Protein AF-A0A1N6TGS0-F1 (afdb_monomer)

Sequence (106 aa):
MKKFILSASLLIGTFCFSQSVTKKYNSFYDRYEYFDPNGNMISYEKYNSLAKQWEMYNVDGSNVSSNTRQPTKYRDPQQLSISNLGNAMTTKQNRYDIGYICQFSY

Mean predicted aligned error: 15.69 Å

Secondary structure (DSSP, 8-state):
-HHHHHHHHHHHTT-------EEEEETTTTEEEEE-TTS-EEEEEEEETTTTEEEEEETTS-B--TTS------PPPP---HHHHHHHHHHHHHHHHHHHHTTS--

Structure (mmCIF, N/CA/C/O backbone):
data_AF-A0A1N6TGS0-F1
#
_entry.id   AF-A0A1N6TGS0-F1
#
loop_
_atom_site.group_PDB
_atom_site.id
_atom_site.type_symbol
_atom_site.label_atom_id
_atom_site.label_alt_id
_atom_site.label_comp_id
_atom_site.label_asym_id
_atom_site.label_entity_id
_atom_site.label_seq_id
_atom_site.pdbx_PDB_ins_code
_atom_site.Cartn_x
_atom_site.Cartn_y
_atom_site.Cartn_z
_atom_site.occupancy
_atom_site.B_iso_or_equiv
_atom_site.auth_seq_id
_atom_site.auth_comp_id
_atom_site.auth_asym_id
_atom_site.auth_atom_id
_atom_site.pdbx_PDB_model_num
ATOM 1 N N . MET A 1 1 ? 25.276 39.533 12.227 1.00 56.00 1 MET A N 1
ATOM 2 C CA . MET A 1 1 ? 25.386 38.063 12.067 1.00 56.00 1 MET A CA 1
ATOM 3 C C . MET A 1 1 ? 24.209 37.301 12.689 1.00 56.00 1 MET A C 1
ATOM 5 O O . MET A 1 1 ? 23.536 36.600 11.953 1.00 56.00 1 MET A O 1
ATOM 9 N N . LYS A 1 2 ? 23.854 37.496 13.972 1.00 58.22 2 LYS A N 1
ATOM 10 C CA . LYS A 1 2 ? 22.737 36.765 14.628 1.00 58.22 2 LYS A CA 1
ATOM 11 C C . LYS A 1 2 ? 21.349 36.908 13.963 1.00 58.22 2 LYS A C 1
ATOM 13 O O . LYS A 1 2 ? 20.584 35.954 13.958 1.00 58.22 2 LYS A O 1
ATOM 18 N N . LYS A 1 3 ? 21.037 38.062 13.357 1.00 63.56 3 LYS A N 1
ATOM 19 C CA . LYS A 1 3 ? 19.742 38.317 12.686 1.00 63.56 3 LYS A CA 1
ATOM 20 C C . LYS A 1 3 ? 19.549 37.513 11.387 1.00 63.56 3 LYS A C 1
ATOM 22 O O . LYS A 1 3 ? 18.422 37.184 11.041 1.00 63.56 3 LYS A O 1
ATOM 27 N N . PHE A 1 4 ? 20.642 37.161 10.704 1.00 68.81 4 PHE A N 1
ATOM 28 C CA . PHE A 1 4 ? 20.595 36.344 9.485 1.00 68.81 4 PHE A CA 1
ATOM 29 C C . PHE A 1 4 ? 20.361 34.865 9.793 1.00 68.81 4 PHE A C 1
ATOM 31 O O . PHE A 1 4 ? 19.699 34.185 9.021 1.00 68.81 4 PHE A O 1
ATOM 38 N N . ILE A 1 5 ? 20.835 34.398 10.952 1.00 75.31 5 ILE A N 1
ATOM 39 C CA . ILE A 1 5 ? 20.639 33.016 11.403 1.00 75.31 5 ILE A CA 1
ATOM 40 C C . ILE A 1 5 ? 19.146 32.741 11.616 1.00 75.31 5 ILE A C 1
ATOM 42 O O . ILE A 1 5 ? 18.640 31.747 11.116 1.00 75.31 5 ILE A O 1
ATOM 46 N N . LEU A 1 6 ? 18.421 33.655 12.272 1.00 72.12 6 LEU A N 1
ATOM 47 C CA . LEU A 1 6 ? 16.982 33.490 12.513 1.00 72.12 6 LEU A CA 1
ATOM 48 C C . LEU A 1 6 ? 16.168 33.439 11.204 1.00 72.12 6 LEU A C 1
ATOM 50 O O . LEU A 1 6 ? 15.240 32.646 11.083 1.00 72.12 6 LEU A O 1
ATOM 54 N N . SER A 1 7 ? 16.543 34.265 10.220 1.00 75.25 7 SER A N 1
ATOM 55 C CA . SER A 1 7 ? 15.896 34.313 8.901 1.00 75.25 7 SER A CA 1
ATOM 56 C C . SER A 1 7 ? 16.168 33.049 8.075 1.00 75.25 7 SER A C 1
ATOM 58 O O . SER A 1 7 ? 15.248 32.474 7.495 1.00 75.25 7 SER A O 1
ATOM 60 N N . ALA A 1 8 ? 17.410 32.553 8.087 1.00 77.25 8 ALA A N 1
ATOM 61 C CA . ALA A 1 8 ? 17.781 31.316 7.402 1.00 77.25 8 ALA A CA 1
ATOM 62 C C . ALA A 1 8 ? 17.028 30.096 7.963 1.00 77.25 8 ALA A C 1
ATOM 64 O O . ALA A 1 8 ? 16.532 29.277 7.194 1.00 77.25 8 ALA A O 1
ATOM 65 N N . SER A 1 9 ? 16.864 30.009 9.288 1.00 72.62 9 SER A N 1
ATOM 66 C CA . SER A 1 9 ? 16.101 28.931 9.931 1.00 72.62 9 SER A CA 1
ATOM 67 C C . SER A 1 9 ? 14.621 28.923 9.535 1.00 72.62 9 SER A C 1
ATOM 69 O O . SER A 1 9 ? 14.031 27.854 9.396 1.00 72.62 9 SER A O 1
ATOM 71 N N . LEU A 1 10 ? 14.018 30.100 9.329 1.00 74.81 10 LEU A N 1
ATOM 72 C CA . LEU A 1 10 ? 12.609 30.225 8.948 1.00 74.81 10 LEU A CA 1
ATOM 73 C C . LEU A 1 10 ? 12.355 29.758 7.503 1.00 74.81 10 LEU A C 1
ATOM 75 O O . LEU A 1 10 ? 11.316 29.169 7.219 1.00 74.81 10 LEU A O 1
ATOM 79 N N . LEU A 1 11 ? 13.318 29.980 6.601 1.00 71.69 11 LEU A N 1
ATOM 80 C CA . LEU A 1 11 ? 13.221 29.591 5.188 1.00 71.69 11 LEU A CA 1
ATOM 81 C C . LEU A 1 11 ? 13.471 28.095 4.947 1.00 71.69 11 LEU A C 1
ATO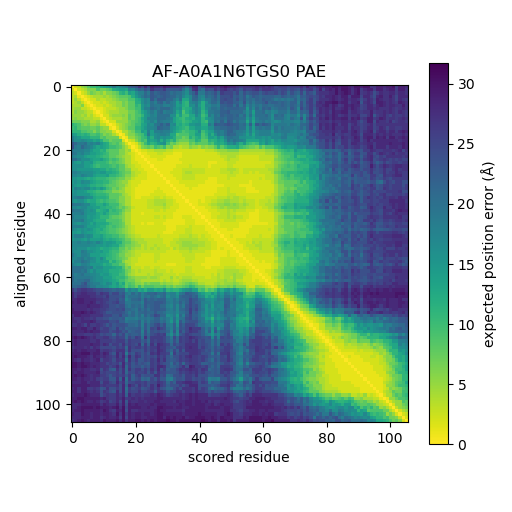M 83 O O . LEU A 1 11 ? 12.971 27.547 3.973 1.00 71.69 11 LEU A O 1
ATOM 87 N N . ILE A 1 12 ? 14.203 27.415 5.832 1.00 70.50 12 ILE A N 1
ATOM 88 C CA . ILE A 1 12 ? 14.437 25.963 5.728 1.00 70.50 12 ILE A CA 1
ATOM 89 C C . ILE A 1 12 ? 13.181 25.163 6.128 1.00 70.50 12 ILE A C 1
ATOM 91 O O . ILE A 1 12 ? 12.978 24.047 5.654 1.00 70.50 12 ILE A O 1
ATOM 95 N N . GLY A 1 13 ? 12.295 25.743 6.946 1.00 67.94 13 GLY A N 1
ATOM 96 C CA . GLY A 1 13 ? 11.071 25.091 7.422 1.00 67.94 13 GLY A CA 1
ATOM 97 C C . GLY A 1 13 ? 9.960 24.913 6.378 1.00 67.94 13 GLY A C 1
ATOM 98 O O . GLY A 1 13 ? 8.986 24.224 6.663 1.00 67.94 13 GLY A O 1
ATOM 99 N N . THR A 1 14 ? 10.073 25.506 5.184 1.00 67.88 14 THR A N 1
ATOM 100 C CA . THR A 1 14 ? 9.043 25.399 4.130 1.00 67.88 14 THR A CA 1
ATOM 101 C C . THR A 1 14 ? 9.247 24.212 3.186 1.00 67.88 14 THR A C 1
ATOM 103 O O . THR A 1 14 ? 8.354 23.907 2.395 1.00 67.88 14 THR A O 1
ATOM 106 N N . PHE A 1 15 ? 10.367 23.487 3.287 1.00 63.44 15 PHE A N 1
ATOM 107 C CA . PHE A 1 15 ? 10.605 22.254 2.529 1.00 63.44 15 PHE A CA 1
ATOM 108 C C . PHE A 1 15 ? 9.885 21.057 3.167 1.00 63.44 15 PHE A C 1
ATOM 110 O O . PHE A 1 15 ? 10.496 20.101 3.642 1.00 63.44 15 PHE A O 1
ATOM 117 N N . CYS A 1 16 ? 8.554 21.095 3.177 1.00 63.91 16 CYS A N 1
ATOM 118 C CA . CYS A 1 16 ? 7.742 19.925 3.491 1.00 63.91 16 CYS A CA 1
ATOM 119 C C . CYS A 1 16 ? 7.750 18.973 2.287 1.00 63.91 16 CYS A C 1
ATOM 121 O O . CYS A 1 16 ? 6.907 19.069 1.396 1.00 63.91 16 CYS A O 1
ATOM 123 N N . PHE A 1 17 ? 8.705 18.042 2.248 1.00 63.84 17 PHE A N 1
ATOM 124 C CA . PHE A 1 17 ? 8.673 16.927 1.302 1.00 63.84 17 PHE A CA 1
ATOM 125 C C . PHE A 1 17 ? 7.527 15.979 1.679 1.00 63.84 17 PHE A C 1
ATOM 127 O O . PHE A 1 17 ? 7.659 15.154 2.582 1.00 63.84 17 PHE A O 1
ATOM 134 N N . SER A 1 18 ? 6.387 16.089 0.996 1.00 65.12 18 SER A N 1
ATOM 135 C CA . SER A 1 18 ? 5.367 15.041 1.045 1.00 65.12 18 SER A CA 1
ATOM 136 C C . SER A 1 18 ? 5.811 13.896 0.137 1.00 65.12 18 SER A C 1
ATOM 138 O O . SER A 1 18 ? 5.936 14.076 -1.074 1.00 65.12 18 SER A O 1
ATOM 140 N N . GLN A 1 19 ? 6.083 12.720 0.706 1.00 69.25 19 GLN A N 1
ATOM 141 C CA . GLN A 1 19 ? 6.285 11.515 -0.097 1.00 69.25 19 GLN A CA 1
ATOM 142 C C . GLN A 1 19 ? 4.937 11.113 -0.703 1.00 69.25 19 GLN A C 1
ATOM 144 O O . GLN A 1 19 ? 4.042 10.658 0.009 1.00 69.25 19 GLN A O 1
ATOM 149 N N . SER A 1 20 ? 4.785 11.313 -2.014 1.00 79.31 20 SER A N 1
ATOM 150 C CA . SER A 1 20 ? 3.602 10.870 -2.752 1.00 79.31 20 SER A CA 1
ATOM 151 C C . SER A 1 20 ? 3.708 9.375 -3.044 1.00 79.31 20 SER A C 1
ATOM 153 O O . SER A 1 20 ? 4.719 8.917 -3.570 1.00 79.31 20 SER A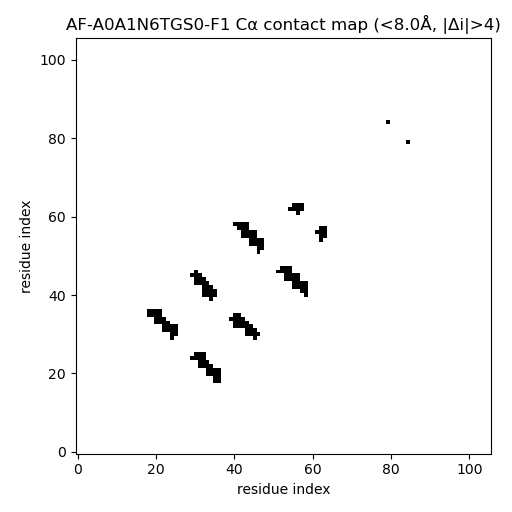 O 1
ATOM 155 N N . VAL A 1 21 ? 2.668 8.616 -2.708 1.00 88.31 21 VAL A N 1
ATOM 156 C CA . VAL A 1 21 ? 2.536 7.206 -3.089 1.00 88.31 21 VAL A CA 1
ATOM 157 C C . VAL A 1 21 ? 1.299 7.078 -3.961 1.00 88.31 21 VAL A C 1
ATOM 159 O O . VAL A 1 21 ? 0.209 7.487 -3.557 1.00 88.31 21 VAL A O 1
ATOM 162 N N . THR A 1 22 ? 1.457 6.491 -5.145 1.00 90.25 22 THR A N 1
ATOM 163 C CA . THR A 1 22 ? 0.339 6.270 -6.070 1.00 90.25 22 THR A CA 1
ATOM 164 C C . THR A 1 22 ? -0.215 4.865 -5.889 1.00 90.25 22 THR A C 1
ATOM 166 O O . THR A 1 22 ? 0.543 3.901 -5.931 1.00 90.25 22 THR A O 1
ATOM 169 N N . LYS A 1 23 ? -1.537 4.739 -5.722 1.00 92.50 23 LYS A N 1
ATOM 170 C CA . LYS A 1 23 ? -2.249 3.454 -5.668 1.00 92.50 23 LYS A CA 1
ATOM 171 C C . LYS A 1 23 ? -2.938 3.189 -7.005 1.00 92.50 23 LYS A C 1
ATOM 173 O O . LYS A 1 23 ? -3.728 4.015 -7.457 1.00 92.50 23 LYS A O 1
ATOM 178 N N . LYS A 1 24 ? -2.687 2.030 -7.614 1.00 94.44 24 LYS A N 1
ATOM 179 C CA . LYS A 1 24 ? -3.309 1.604 -8.876 1.00 94.44 24 LYS A CA 1
ATOM 180 C C . LYS A 1 24 ? -3.856 0.188 -8.746 1.00 94.44 24 LYS A C 1
ATOM 182 O O . LYS A 1 24 ? -3.211 -0.670 -8.161 1.00 94.44 24 LYS A O 1
ATOM 187 N N . TYR A 1 25 ? -5.041 -0.063 -9.293 1.00 95.69 25 TYR A N 1
ATOM 188 C CA . TYR A 1 25 ? -5.574 -1.421 -9.379 1.00 95.69 25 TYR A CA 1
ATOM 189 C C . TYR A 1 25 ? -4.990 -2.152 -10.589 1.00 95.69 25 TYR A C 1
ATOM 191 O O . TYR A 1 25 ? -4.941 -1.596 -11.689 1.00 95.69 25 TYR A O 1
ATOM 199 N N . ASN A 1 26 ? -4.572 -3.396 -10.383 1.00 96.12 26 ASN A N 1
ATOM 200 C CA . ASN A 1 26 ? -4.085 -4.282 -11.424 1.00 96.12 26 ASN A CA 1
ATOM 201 C C . ASN A 1 26 ? -5.076 -5.436 -11.609 1.00 96.12 26 ASN A C 1
ATOM 203 O O . ASN A 1 26 ? -5.138 -6.344 -10.783 1.00 96.12 26 ASN A O 1
ATOM 207 N N . SER A 1 27 ? -5.835 -5.393 -12.706 1.00 96.31 27 SER A N 1
ATOM 208 C CA . SER A 1 27 ? -6.865 -6.384 -13.037 1.00 96.31 27 SER A CA 1
ATOM 209 C C . SER A 1 27 ? -6.309 -7.727 -13.506 1.00 96.31 27 SER A C 1
ATOM 211 O O . SER A 1 27 ? -7.052 -8.692 -13.575 1.00 96.31 27 SER A O 1
ATOM 213 N N . PHE A 1 28 ? -5.027 -7.807 -13.869 1.00 96.56 28 PHE A N 1
ATOM 214 C CA . PHE A 1 28 ? -4.412 -9.081 -14.243 1.00 96.56 28 PHE A CA 1
ATOM 215 C C . PHE A 1 28 ? -4.073 -9.924 -13.006 1.00 96.56 28 PHE A C 1
ATOM 217 O O . PHE A 1 28 ? -4.132 -11.148 -13.048 1.00 96.56 28 PHE A O 1
ATOM 224 N N . TYR A 1 29 ? -3.725 -9.262 -11.899 1.00 94.75 29 TYR A N 1
ATOM 225 C CA . TYR A 1 29 ? -3.348 -9.912 -10.640 1.00 94.75 29 TYR A CA 1
ATOM 226 C C . TYR A 1 29 ? -4.398 -9.769 -9.528 1.00 94.75 29 TYR A C 1
ATOM 228 O O . TYR A 1 29 ? -4.149 -10.222 -8.408 1.00 94.75 29 TYR A O 1
ATOM 236 N N . ASP A 1 30 ? -5.526 -9.114 -9.813 1.00 95.75 30 ASP A N 1
ATOM 237 C CA . ASP A 1 30 ? -6.604 -8.808 -8.867 1.00 95.75 30 ASP A CA 1
ATOM 238 C C . ASP A 1 30 ? -6.102 -8.200 -7.546 1.00 95.75 30 ASP A C 1
ATOM 240 O O . ASP A 1 30 ? -6.460 -8.628 -6.444 1.00 95.75 30 ASP A O 1
ATOM 244 N N . ARG A 1 31 ? -5.226 -7.195 -7.649 1.00 95.56 31 ARG A N 1
ATOM 245 C CA . ARG A 1 31 ? -4.554 -6.572 -6.497 1.00 95.56 31 ARG A CA 1
ATOM 246 C C . ARG A 1 31 ? -4.365 -5.072 -6.687 1.00 95.56 31 ARG A C 1
ATOM 248 O O . ARG A 1 31 ? -4.350 -4.585 -7.817 1.00 95.56 31 ARG A O 1
ATOM 255 N N . TYR A 1 32 ? -4.183 -4.337 -5.595 1.00 95.38 32 TYR A N 1
ATOM 256 C CA . TYR A 1 32 ? -3.751 -2.941 -5.669 1.00 95.38 32 TYR A CA 1
ATOM 257 C C . TYR A 1 32 ? -2.239 -2.844 -5.496 1.00 95.38 32 TYR A C 1
ATOM 259 O O . TYR A 1 32 ? -1.669 -3.459 -4.602 1.00 95.38 32 TYR A O 1
ATOM 267 N N . GLU A 1 33 ? -1.598 -2.048 -6.341 1.00 95.31 3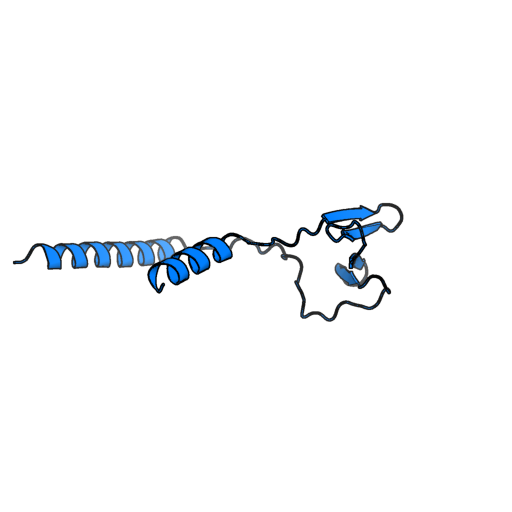3 GLU A N 1
ATOM 268 C CA . GLU A 1 33 ? -0.155 -1.835 -6.383 1.00 95.31 33 GLU A CA 1
ATOM 269 C C . GLU A 1 33 ? 0.162 -0.395 -5.968 1.00 95.31 33 GLU A C 1
ATOM 271 O O . GLU A 1 33 ? -0.540 0.548 -6.355 1.00 95.31 33 GLU A O 1
ATOM 276 N N . TYR A 1 34 ? 1.209 -0.237 -5.160 1.00 93.50 34 TYR A N 1
ATOM 277 C CA . TYR A 1 34 ? 1.682 1.044 -4.651 1.00 93.50 34 TYR A CA 1
ATOM 278 C C . TYR A 1 34 ? 3.006 1.402 -5.309 1.00 93.50 34 TYR A C 1
ATOM 280 O O . TYR A 1 34 ? 3.922 0.579 -5.339 1.00 93.50 34 TYR A O 1
ATOM 288 N N . PHE A 1 35 ? 3.118 2.635 -5.792 1.00 92.56 35 PHE A N 1
ATOM 289 C CA . PHE A 1 35 ? 4.289 3.129 -6.510 1.00 92.56 35 PHE A CA 1
ATOM 290 C C . PHE A 1 35 ? 4.889 4.352 -5.821 1.00 92.56 35 PHE A C 1
ATOM 292 O O . PHE A 1 35 ? 4.153 5.212 -5.325 1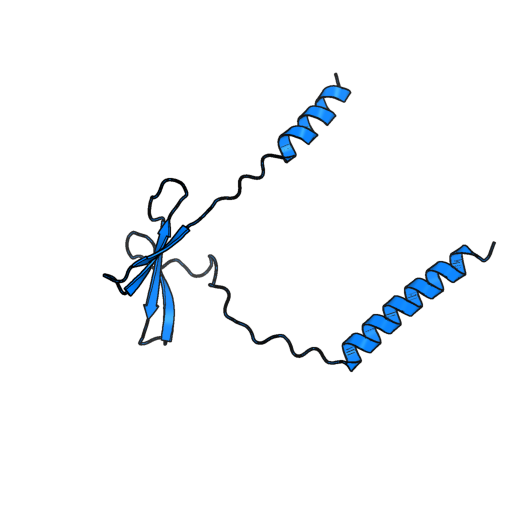.00 92.56 35 PHE A O 1
ATOM 299 N N . ASP A 1 36 ? 6.219 4.425 -5.813 1.00 90.38 36 ASP A N 1
ATOM 300 C CA . ASP A 1 36 ? 6.961 5.626 -5.437 1.00 90.38 36 ASP A CA 1
ATOM 301 C C . ASP A 1 36 ? 6.787 6.745 -6.497 1.00 90.38 36 ASP A C 1
ATOM 303 O O . ASP A 1 36 ? 6.250 6.502 -7.585 1.00 90.38 36 ASP A O 1
ATOM 307 N N . PRO A 1 37 ? 7.241 7.984 -6.225 1.00 86.94 37 PRO A N 1
ATOM 308 C CA . PRO A 1 37 ? 7.187 9.071 -7.207 1.00 86.94 37 PRO A CA 1
ATOM 309 C C . PRO A 1 37 ? 7.984 8.814 -8.496 1.00 86.94 37 PRO A C 1
ATOM 311 O O . PRO A 1 37 ? 7.739 9.481 -9.497 1.00 86.94 37 PRO A O 1
ATOM 314 N N . ASN A 1 38 ? 8.935 7.875 -8.477 1.00 90.62 38 ASN A N 1
ATOM 315 C CA . ASN A 1 38 ? 9.765 7.514 -9.625 1.00 90.62 38 ASN A CA 1
ATOM 316 C C . ASN A 1 38 ? 9.109 6.429 -10.501 1.00 90.62 38 ASN A C 1
ATOM 318 O O . ASN A 1 38 ? 9.644 6.092 -11.555 1.00 90.62 38 ASN A O 1
ATOM 322 N N . GLY A 1 39 ? 7.961 5.883 -10.083 1.00 90.56 39 GLY A N 1
ATOM 323 C CA . GLY A 1 39 ? 7.240 4.823 -10.785 1.00 90.56 39 GLY A CA 1
ATOM 324 C C . GLY A 1 39 ? 7.676 3.401 -10.422 1.00 90.56 39 GLY A C 1
ATOM 325 O O . GLY A 1 39 ? 7.214 2.454 -11.058 1.00 90.56 39 GLY A O 1
ATOM 326 N N . ASN A 1 40 ? 8.517 3.213 -9.403 1.00 93.56 40 ASN A N 1
ATOM 327 C CA . ASN A 1 40 ? 8.878 1.886 -8.910 1.00 93.56 40 ASN A CA 1
ATOM 328 C C . ASN A 1 40 ? 7.796 1.365 -7.960 1.00 93.56 40 ASN A C 1
ATOM 330 O O . ASN A 1 40 ? 7.350 2.084 -7.063 1.00 93.56 40 ASN A O 1
ATOM 334 N N . MET A 1 41 ? 7.388 0.104 -8.122 1.00 93.12 41 MET A N 1
ATOM 335 C CA . MET A 1 41 ? 6.469 -0.537 -7.177 1.00 93.12 41 MET A CA 1
ATOM 336 C C . MET A 1 41 ? 7.179 -0.739 -5.836 1.00 93.12 41 MET A C 1
ATOM 338 O O . MET A 1 41 ? 8.292 -1.256 -5.804 1.00 93.12 41 MET A O 1
ATOM 342 N N . ILE A 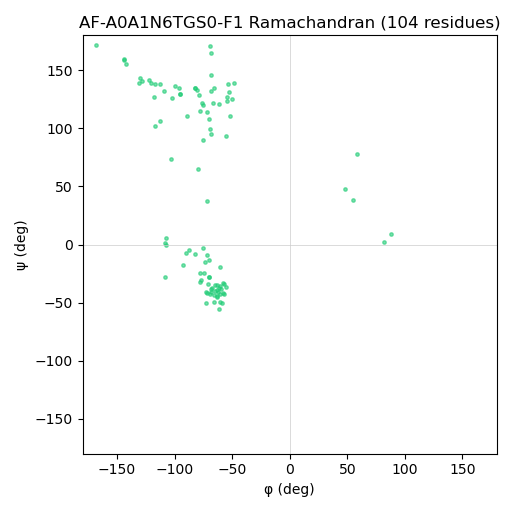1 42 ? 6.531 -0.355 -4.738 1.00 93.19 42 ILE A N 1
ATOM 343 C CA . ILE A 1 42 ? 7.074 -0.476 -3.374 1.00 93.19 42 ILE A CA 1
ATOM 344 C C . ILE A 1 42 ? 6.376 -1.566 -2.557 1.00 93.19 42 ILE A C 1
ATOM 346 O O . ILE A 1 42 ? 6.982 -2.155 -1.665 1.00 93.19 42 ILE A O 1
ATOM 350 N N . SER A 1 43 ? 5.110 -1.853 -2.858 1.00 93.62 43 SER A N 1
ATOM 351 C CA . SER A 1 43 ? 4.311 -2.897 -2.212 1.00 93.62 43 SER A CA 1
ATOM 352 C C . SER A 1 43 ? 3.024 -3.148 -2.999 1.00 93.62 43 SER A C 1
ATOM 354 O O . SER A 1 43 ? 2.679 -2.401 -3.920 1.00 93.62 43 SER A O 1
ATOM 356 N N . TYR A 1 44 ? 2.288 -4.190 -2.625 1.00 93.88 44 TYR A N 1
ATOM 357 C CA . TYR A 1 44 ? 0.938 -4.435 -3.121 1.00 93.88 44 TYR A CA 1
ATOM 358 C C . TYR A 1 44 ? 0.038 -4.989 -2.014 1.00 93.88 44 TYR A C 1
ATOM 360 O O . TYR A 1 44 ? 0.514 -5.592 -1.056 1.00 93.88 44 TYR A O 1
ATOM 368 N N . GLU A 1 45 ? -1.271 -4.795 -2.144 1.00 93.12 45 GLU A N 1
ATOM 369 C CA . GLU A 1 45 ? -2.273 -5.431 -1.287 1.00 93.12 45 GLU A CA 1
ATOM 370 C C . GLU A 1 45 ? -3.178 -6.349 -2.106 1.00 93.12 45 GLU A C 1
ATOM 372 O O . GLU A 1 45 ? -3.601 -6.009 -3.215 1.00 93.12 45 GLU A O 1
ATOM 377 N N . LYS A 1 46 ? -3.483 -7.522 -1.553 1.00 92.62 46 LYS A N 1
ATOM 378 C CA . LYS A 1 46 ? -4.336 -8.536 -2.175 1.00 92.62 46 LYS A CA 1
ATOM 379 C C . LYS A 1 46 ? -5.426 -8.965 -1.203 1.00 92.62 46 LYS A C 1
ATOM 381 O O . LYS A 1 46 ? -5.175 -9.110 -0.008 1.00 92.62 46 LYS A O 1
ATOM 386 N N . TYR A 1 47 ? -6.635 -9.180 -1.714 1.00 90.00 47 TYR A N 1
ATOM 387 C CA . TYR A 1 47 ? -7.727 -9.698 -0.902 1.00 90.00 47 TYR A CA 1
ATOM 388 C C . TYR A 1 47 ? -7.545 -11.198 -0.659 1.00 90.00 47 TYR A C 1
ATOM 390 O O . TYR A 1 47 ? -7.492 -11.996 -1.597 1.00 90.00 47 TYR A O 1
ATOM 398 N N . ASN A 1 48 ? -7.469 -11.580 0.610 1.00 87.19 48 ASN A N 1
ATOM 399 C CA . ASN A 1 48 ? -7.472 -12.963 1.048 1.00 87.19 48 ASN A CA 1
ATOM 400 C C . ASN A 1 48 ? -8.919 -13.409 1.286 1.00 87.19 48 ASN A C 1
ATOM 402 O O . ASN A 1 48 ? -9.574 -12.968 2.231 1.00 87.19 48 ASN A O 1
ATOM 406 N N . SER A 1 49 ? -9.418 -14.302 0.430 1.00 89.00 49 SER A N 1
ATOM 407 C CA . SER A 1 49 ? -10.785 -14.826 0.506 1.00 89.00 49 SER A CA 1
ATOM 408 C C . SER A 1 49 ? -11.021 -15.754 1.701 1.00 89.00 49 SER A C 1
ATOM 410 O O . SER A 1 49 ? -12.142 -15.816 2.205 1.00 89.00 49 SER A O 1
ATOM 412 N N . LEU A 1 50 ? -9.979 -16.439 2.185 1.00 90.31 50 LEU A N 1
ATOM 413 C CA . LEU A 1 50 ? -10.053 -17.326 3.346 1.00 90.31 50 LEU A CA 1
ATOM 414 C C . LEU A 1 50 ? -10.192 -16.514 4.639 1.00 90.31 50 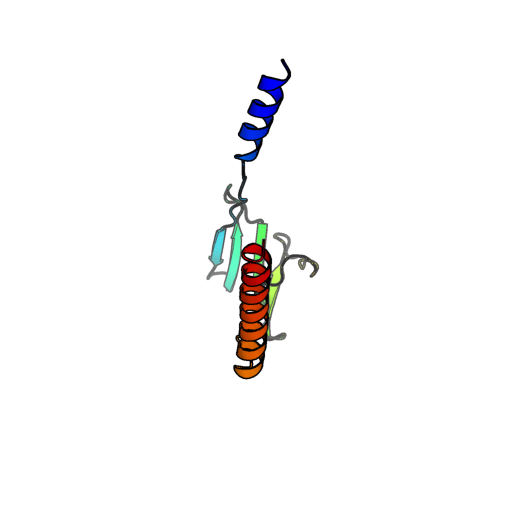LEU A C 1
ATOM 416 O O . LEU A 1 50 ? -11.099 -16.756 5.432 1.00 90.31 50 LEU A O 1
ATOM 420 N N . ALA A 1 51 ? -9.320 -15.522 4.823 1.00 87.25 51 ALA A N 1
ATOM 421 C CA . ALA A 1 51 ? -9.336 -14.635 5.987 1.00 87.25 51 ALA A CA 1
ATOM 422 C C . ALA A 1 51 ? -10.346 -13.477 5.858 1.00 87.25 51 ALA A C 1
ATOM 424 O O . ALA A 1 51 ? -10.593 -12.754 6.822 1.00 87.25 51 ALA A O 1
ATOM 425 N N . LYS A 1 52 ? -10.943 -13.308 4.671 1.00 86.19 52 LYS A N 1
ATOM 426 C CA . LYS A 1 52 ? -11.897 -12.246 4.315 1.00 86.19 52 LYS A CA 1
ATOM 427 C C . LYS A 1 52 ? -11.363 -10.830 4.570 1.00 86.19 52 LYS A C 1
ATOM 429 O O . LYS A 1 52 ? -12.116 -9.948 4.986 1.00 86.19 52 LYS A O 1
ATOM 434 N N . GLN A 1 53 ? -10.080 -10.594 4.301 1.00 86.44 53 GLN A N 1
ATOM 435 C CA . GLN A 1 53 ? -9.407 -9.315 4.560 1.00 86.44 53 GLN A CA 1
ATOM 436 C C . GLN A 1 53 ? -8.370 -8.974 3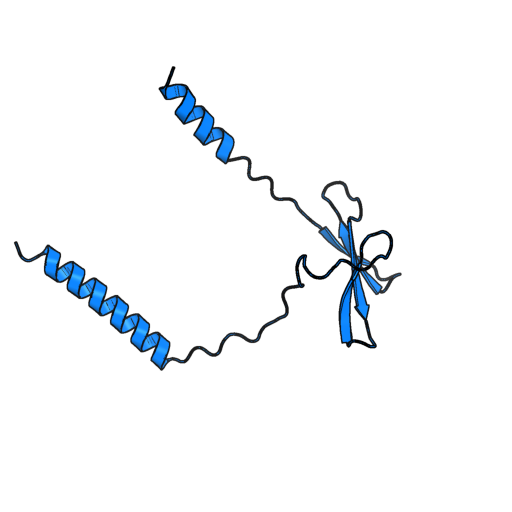.484 1.00 86.44 53 GLN A C 1
ATOM 438 O O . GLN A 1 53 ? -7.899 -9.852 2.767 1.00 86.44 53 GLN A O 1
ATOM 443 N N . TRP A 1 54 ? -8.007 -7.696 3.376 1.00 86.75 54 TRP A N 1
ATOM 444 C CA . TRP A 1 54 ? -6.879 -7.254 2.554 1.00 86.75 54 TRP A CA 1
ATOM 445 C C . TRP A 1 54 ? -5.563 -7.464 3.300 1.00 86.75 54 TRP A C 1
ATOM 447 O O . TRP A 1 54 ? -5.446 -7.092 4.467 1.00 86.75 54 TRP A O 1
ATOM 457 N N . GLU A 1 55 ? -4.582 -8.040 2.616 1.00 89.38 55 GLU A N 1
ATOM 458 C CA . GLU A 1 55 ? -3.250 -8.322 3.149 1.00 89.38 55 GLU A CA 1
ATOM 459 C C . GLU A 1 55 ? -2.196 -7.590 2.322 1.00 89.38 55 GLU A C 1
ATOM 461 O O . GLU A 1 55 ? -2.299 -7.523 1.096 1.00 89.38 55 GLU A O 1
ATOM 466 N N . MET A 1 56 ? -1.193 -7.032 3.002 1.00 91.69 56 MET A N 1
ATOM 467 C CA . MET A 1 56 ? -0.110 -6.264 2.391 1.00 91.69 56 MET A CA 1
ATOM 468 C C . MET A 1 56 ? 1.147 -7.112 2.228 1.00 91.69 56 MET A C 1
ATOM 470 O O . MET A 1 56 ? 1.590 -7.795 3.154 1.00 91.69 56 MET A O 1
ATOM 474 N N . TYR A 1 57 ? 1.767 -6.974 1.064 1.00 91.94 57 TYR A N 1
ATOM 475 C CA . TYR A 1 57 ? 2.945 -7.716 0.656 1.00 91.94 57 TYR A CA 1
ATOM 476 C C . TYR A 1 57 ? 4.017 -6.763 0.129 1.00 91.94 57 TYR A C 1
ATOM 478 O O . TYR A 1 57 ? 3.729 -5.763 -0.538 1.00 91.94 57 TYR A O 1
ATOM 486 N N . ASN A 1 58 ? 5.269 -7.090 0.425 1.00 92.75 58 ASN A N 1
ATOM 487 C CA . ASN A 1 58 ? 6.424 -6.483 -0.219 1.00 92.75 58 ASN A CA 1
ATOM 488 C C . ASN A 1 58 ? 6.490 -6.924 -1.689 1.00 92.75 58 ASN A C 1
ATOM 490 O O . ASN A 1 58 ? 5.857 -7.899 -2.100 1.00 92.75 58 ASN A O 1
ATOM 494 N N . VAL A 1 59 ? 7.291 -6.224 -2.493 1.00 91.81 59 VAL A N 1
ATOM 495 C CA . VAL A 1 59 ? 7.489 -6.547 -3.920 1.00 91.81 59 VAL A CA 1
ATOM 496 C C . VAL A 1 59 ? 7.986 -7.982 -4.131 1.00 91.81 59 VAL A C 1
ATOM 498 O O . VAL A 1 59 ? 7.590 -8.626 -5.098 1.00 91.81 59 VAL A O 1
ATOM 501 N N . ASP A 1 60 ? 8.797 -8.497 -3.206 1.00 92.25 60 ASP A N 1
ATOM 502 C CA . ASP A 1 60 ? 9.322 -9.870 -3.206 1.00 92.25 60 ASP A CA 1
ATOM 503 C C . ASP A 1 60 ? 8.284 -10.937 -2.797 1.00 92.25 60 ASP A C 1
ATOM 505 O O . ASP A 1 60 ? 8.575 -12.130 -2.822 1.00 92.25 60 ASP A O 1
ATOM 509 N N . GLY A 1 61 ? 7.065 -10.525 -2.432 1.00 88.12 61 GLY A N 1
ATOM 510 C CA . GLY A 1 61 ? 5.987 -11.407 -1.990 1.00 88.12 61 GLY A CA 1
ATOM 511 C C . GLY A 1 61 ? 6.063 -11.824 -0.524 1.00 88.12 61 GLY A C 1
ATOM 512 O O . GLY A 1 61 ? 5.192 -12.562 -0.062 1.00 88.12 61 GLY A O 1
ATOM 513 N N . SER A 1 62 ? 7.045 -11.332 0.233 1.00 90.12 62 SER A N 1
ATOM 514 C CA . SER A 1 62 ? 7.043 -11.489 1.684 1.00 90.12 62 SER A CA 1
ATOM 515 C C . SER A 1 62 ? 5.914 -10.662 2.311 1.00 90.12 62 SER A C 1
ATOM 517 O O . SER A 1 62 ? 5.556 -9.581 1.833 1.00 90.12 62 SER A O 1
ATOM 519 N N . ASN A 1 63 ? 5.325 -11.175 3.391 1.00 86.00 63 ASN A N 1
ATOM 520 C CA . ASN A 1 63 ? 4.298 -10.449 4.134 1.00 86.00 63 ASN A CA 1
ATOM 521 C C . ASN A 1 63 ? 4.909 -9.206 4.790 1.00 86.00 63 ASN A C 1
ATOM 523 O O . ASN A 1 63 ? 5.962 -9.288 5.429 1.00 86.00 63 ASN A O 1
ATOM 527 N N . VAL A 1 64 ? 4.227 -8.065 4.691 1.00 80.38 64 VAL A N 1
ATOM 528 C CA . VAL A 1 64 ? 4.635 -6.873 5.439 1.00 80.38 64 VAL A CA 1
ATOM 529 C C . VAL A 1 64 ? 4.304 -7.111 6.912 1.00 80.38 64 VAL A C 1
ATOM 531 O O . VAL A 1 64 ? 3.136 -7.232 7.279 1.00 80.38 64 VAL A O 1
ATOM 534 N N . SER A 1 65 ? 5.331 -7.199 7.767 1.00 61.41 65 SER A N 1
ATOM 535 C CA . SER A 1 65 ? 5.143 -7.342 9.215 1.00 61.41 65 SER A CA 1
ATOM 536 C C . SER A 1 65 ? 4.255 -6.211 9.741 1.00 61.41 65 SER A C 1
ATOM 538 O O . SER A 1 65 ? 4.485 -5.028 9.482 1.00 61.41 65 SER A O 1
ATOM 540 N N . SER A 1 66 ? 3.204 -6.600 10.457 1.00 52.97 66 SER A N 1
ATOM 541 C CA . SER A 1 66 ? 1.977 -5.857 10.750 1.00 52.97 66 SER A CA 1
ATOM 542 C C . SER A 1 66 ? 2.114 -4.692 11.740 1.00 52.97 66 SER A C 1
ATOM 544 O O . SER A 1 66 ? 1.199 -4.434 12.520 1.00 52.97 66 SER A O 1
ATOM 546 N N . ASN A 1 67 ? 3.222 -3.951 11.702 1.00 50.00 67 ASN A N 1
ATOM 547 C CA . ASN A 1 67 ? 3.384 -2.696 12.443 1.00 50.00 67 ASN A CA 1
ATOM 548 C C . ASN A 1 67 ? 3.355 -1.449 11.548 1.00 50.00 67 ASN A C 1
ATOM 550 O O . ASN A 1 67 ? 3.443 -0.325 12.039 1.00 50.00 67 ASN A O 1
ATOM 554 N N . THR A 1 68 ? 3.209 -1.615 10.233 1.00 49.03 68 THR A N 1
ATOM 555 C CA . THR A 1 68 ? 3.235 -0.499 9.286 1.00 49.03 68 THR A CA 1
ATOM 556 C C . THR A 1 68 ? 1.891 -0.381 8.581 1.00 49.03 68 THR A C 1
ATOM 558 O O . THR A 1 68 ? 1.590 -1.122 7.657 1.00 49.03 68 THR A O 1
ATOM 561 N N . ARG A 1 69 ? 1.099 0.596 9.043 1.00 48.59 69 ARG A N 1
ATOM 562 C CA . ARG A 1 69 ? -0.077 1.158 8.358 1.00 48.59 69 ARG A CA 1
ATOM 563 C C . ARG A 1 69 ? -1.151 0.121 8.027 1.00 48.59 69 ARG A C 1
ATOM 565 O O . ARG A 1 69 ? -1.336 -0.270 6.883 1.00 48.59 69 ARG A O 1
ATOM 572 N N . GLN A 1 70 ? -1.919 -0.245 9.053 1.00 43.16 70 GLN A N 1
ATOM 573 C CA . GLN A 1 70 ? -3.251 -0.809 8.843 1.00 43.16 70 GLN A CA 1
ATOM 574 C C . GLN A 1 70 ? -4.012 0.122 7.880 1.00 43.16 70 GLN A C 1
ATOM 576 O O . GLN A 1 70 ? -4.079 1.326 8.169 1.00 43.16 70 GLN A O 1
ATOM 581 N N . PRO A 1 71 ? -4.559 -0.374 6.752 1.00 46.59 71 PRO A N 1
ATOM 582 C CA . PRO A 1 71 ? -5.468 0.421 5.942 1.00 46.59 71 PRO A CA 1
ATOM 583 C C . PRO A 1 71 ? -6.573 0.919 6.866 1.00 46.59 71 PRO A C 1
ATOM 585 O O . PRO A 1 71 ? -7.007 0.188 7.759 1.00 46.59 71 PRO A O 1
ATOM 588 N N . THR A 1 72 ? -6.968 2.183 6.718 1.00 47.25 72 THR A N 1
ATOM 589 C CA . THR A 1 72 ? -7.980 2.825 7.557 1.00 47.25 72 THR A CA 1
ATOM 590 C C . THR A 1 72 ? -9.249 1.978 7.512 1.00 47.25 72 THR A C 1
ATOM 592 O O . THR A 1 72 ? -10.052 2.088 6.590 1.00 47.25 72 THR A O 1
ATOM 595 N N . LYS A 1 73 ? -9.410 1.066 8.476 1.00 42.91 73 LYS A N 1
ATOM 596 C CA . LYS A 1 73 ? -10.615 0.257 8.600 1.00 42.91 73 LYS A CA 1
ATOM 597 C C . LYS A 1 73 ? -11.734 1.255 8.824 1.00 42.91 73 LYS A C 1
ATOM 599 O O . LYS A 1 73 ? -11.652 2.030 9.780 1.00 42.91 73 LYS A O 1
ATOM 604 N N . TYR A 1 74 ? -12.732 1.258 7.939 1.00 46.16 74 TYR A N 1
ATOM 605 C CA . TYR A 1 74 ? -13.946 2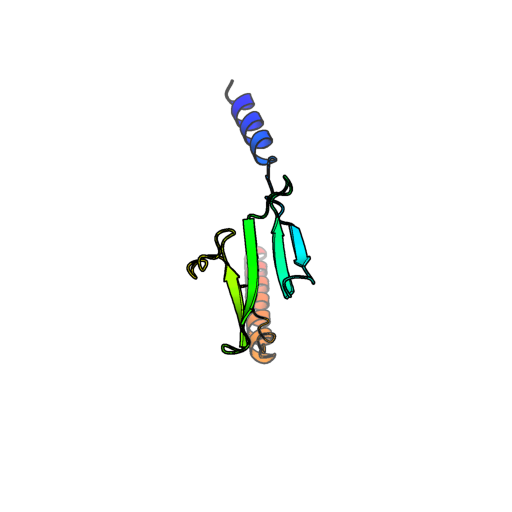.028 8.168 1.00 46.16 74 TYR A CA 1
ATOM 606 C C . TYR A 1 74 ? -14.451 1.653 9.562 1.00 46.16 74 TYR A C 1
ATOM 608 O O . TYR A 1 74 ? -14.792 0.498 9.826 1.00 46.16 74 TYR A O 1
ATOM 616 N N . ARG A 1 75 ? -14.357 2.605 10.489 1.00 51.81 75 ARG A N 1
ATOM 617 C CA . ARG A 1 75 ? -15.015 2.518 11.780 1.00 51.81 75 ARG A CA 1
ATOM 618 C C . ARG A 1 75 ? -16.312 3.267 11.611 1.00 51.81 75 ARG A C 1
ATOM 620 O O . ARG A 1 75 ? -16.285 4.411 11.153 1.00 51.81 75 ARG A O 1
ATOM 627 N N . ASP A 1 76 ? -17.402 2.627 12.006 1.00 58.88 76 ASP A N 1
ATOM 628 C CA . ASP A 1 76 ? -18.658 3.334 12.171 1.00 58.88 76 ASP A CA 1
ATOM 629 C C . ASP A 1 76 ? -18.410 4.604 12.999 1.00 58.88 76 ASP A C 1
ATOM 631 O O . ASP A 1 76 ? -17.603 4.577 13.945 1.00 58.88 76 ASP A O 1
ATOM 635 N N . PRO A 1 77 ? -19.036 5.733 12.626 1.00 69.31 77 PRO A N 1
ATOM 636 C CA . PRO A 1 77 ? -18.890 6.970 13.371 1.00 69.31 77 PRO A CA 1
ATOM 637 C C . PRO A 1 77 ? -19.210 6.704 14.842 1.00 69.31 77 PRO A C 1
ATOM 639 O O . PRO A 1 77 ? -20.218 6.075 15.168 1.00 69.31 77 PRO A O 1
ATOM 642 N N . GLN A 1 78 ? -18.325 7.158 15.735 1.00 72.81 78 GLN A N 1
ATOM 643 C CA . GLN A 1 78 ? -18.548 7.024 17.171 1.00 72.81 78 GLN A CA 1
ATOM 644 C C . GLN A 1 78 ? -19.906 7.642 17.509 1.00 72.81 78 GLN A C 1
ATOM 646 O O . GLN A 1 78 ? -20.155 8.808 17.198 1.00 72.81 78 GLN A O 1
ATOM 651 N N . GLN A 1 79 ? -20.785 6.854 18.128 1.00 70.81 79 GLN A N 1
ATOM 652 C CA . GLN A 1 79 ? -22.082 7.332 18.592 1.00 70.81 79 GLN A CA 1
ATOM 653 C C . GLN A 1 79 ? -21.849 8.311 19.744 1.00 70.81 79 GLN A C 1
ATOM 655 O O . GLN A 1 79 ? -21.644 7.927 20.895 1.00 70.81 79 GLN A O 1
ATOM 660 N N . LEU A 1 80 ? -21.809 9.597 19.412 1.00 74.75 80 LEU A N 1
ATOM 661 C CA . LEU A 1 80 ? -21.699 10.671 20.385 1.00 74.75 80 LEU A CA 1
ATOM 662 C C . LEU A 1 80 ? -23.059 10.838 21.067 1.00 74.75 80 LEU A C 1
ATOM 664 O O . LEU A 1 80 ? -24.056 11.140 20.415 1.00 74.75 80 LEU A O 1
ATOM 668 N N . SER A 1 81 ? -23.100 10.662 22.388 1.00 83.69 81 SER A N 1
ATOM 669 C CA . SER A 1 81 ? -24.292 11.005 23.163 1.00 83.69 81 SER A CA 1
ATOM 670 C C . SER A 1 81 ? -24.499 12.521 23.143 1.00 83.69 81 SER A C 1
ATOM 672 O O . SER A 1 81 ? -23.631 13.275 23.598 1.00 83.69 81 SER A O 1
ATOM 674 N N . ILE A 1 82 ? -25.663 12.962 22.656 1.00 82.88 82 ILE A N 1
ATOM 675 C CA . ILE A 1 82 ? -26.054 14.379 22.585 1.00 82.88 82 ILE A CA 1
ATOM 676 C C . ILE A 1 82 ? -25.962 15.035 23.972 1.00 82.88 82 ILE A C 1
ATOM 678 O O . ILE A 1 82 ? -25.515 16.176 24.084 1.00 82.88 82 ILE A O 1
ATOM 682 N N . SER A 1 83 ? -26.297 14.303 25.041 1.00 83.50 83 SER A N 1
ATOM 683 C CA . SER A 1 83 ? -26.228 14.820 26.413 1.00 83.50 83 SER A CA 1
ATOM 684 C C . SER A 1 83 ? -24.792 15.069 26.880 1.00 83.50 83 SER A C 1
ATOM 686 O O . SER A 1 83 ? -24.511 16.103 27.483 1.00 83.50 83 SER A O 1
ATOM 688 N N . ASN A 1 84 ? -23.854 14.179 26.549 1.00 82.06 84 ASN A N 1
ATOM 689 C CA . ASN A 1 84 ? -22.443 14.351 26.906 1.00 82.06 84 ASN A CA 1
ATOM 690 C C . ASN A 1 84 ? -21.820 15.532 26.154 1.00 82.06 84 ASN A C 1
ATOM 692 O O . ASN A 1 84 ? -21.025 16.282 26.724 1.00 82.06 84 ASN A O 1
ATOM 696 N N . LEU A 1 85 ? -22.213 15.718 24.890 1.00 82.94 85 LEU A N 1
ATOM 697 C CA . LEU A 1 85 ? -21.785 16.853 24.078 1.00 82.94 85 LEU A CA 1
ATOM 698 C C . LEU A 1 85 ? -22.334 18.174 24.638 1.00 82.94 85 LEU A C 1
ATOM 700 O O . LEU A 1 85 ? -21.582 19.140 24.768 1.00 82.94 85 LEU A O 1
ATOM 704 N N . GLY A 1 86 ? -23.609 18.183 25.041 1.00 87.19 86 GLY A N 1
ATOM 705 C CA . GLY A 1 86 ? -24.248 19.313 25.715 1.00 87.19 86 GLY A CA 1
ATOM 706 C C . GLY A 1 86 ? -23.537 19.687 27.016 1.00 87.19 86 GLY A C 1
ATOM 707 O O . GLY A 1 86 ? -23.113 20.827 27.174 1.00 87.19 86 GLY A O 1
ATOM 708 N N . ASN A 1 87 ? -23.283 18.718 27.898 1.00 87.19 87 ASN A N 1
ATOM 709 C CA . ASN A 1 87 ? -22.589 18.954 29.169 1.00 87.19 87 ASN A CA 1
ATOM 710 C C . ASN A 1 87 ? -21.170 19.517 28.972 1.00 87.19 87 ASN A C 1
ATOM 712 O O . ASN A 1 87 ? -20.753 20.448 29.672 1.00 87.19 87 ASN A O 1
ATOM 716 N N . ALA A 1 88 ? -20.420 18.980 28.003 1.00 87.00 88 ALA A N 1
ATOM 717 C CA . ALA A 1 88 ? -19.087 19.477 27.670 1.00 87.00 88 ALA A CA 1
ATOM 718 C C . ALA A 1 88 ? -19.126 20.911 27.117 1.00 87.00 88 ALA A C 1
ATOM 720 O O . ALA A 1 88 ? -18.270 21.727 27.472 1.00 87.00 88 ALA A O 1
ATOM 721 N N . MET A 1 89 ? -20.122 21.228 26.284 1.00 87.88 89 MET A N 1
ATOM 722 C CA . MET A 1 89 ? -20.331 22.568 25.737 1.00 87.88 89 MET A CA 1
ATOM 723 C C . MET A 1 89 ? -20.692 23.564 26.841 1.00 87.88 89 MET A C 1
ATOM 725 O O . MET A 1 89 ? -20.013 24.579 26.969 1.00 87.88 89 MET A O 1
ATOM 729 N N . THR A 1 90 ? -21.659 23.241 27.702 1.00 88.81 90 THR A N 1
ATOM 730 C CA . THR A 1 90 ? -22.046 24.078 28.848 1.00 88.81 90 THR A CA 1
ATOM 731 C C . THR A 1 90 ? -20.867 24.330 29.784 1.00 88.81 90 THR A C 1
ATOM 733 O O . THR A 1 90 ? -20.631 25.457 30.199 1.00 88.81 90 THR A O 1
ATOM 736 N N . THR A 1 91 ? -20.048 23.313 30.064 1.00 88.31 91 THR A N 1
ATOM 737 C CA . THR A 1 91 ? -18.861 23.476 30.921 1.00 88.31 91 THR A CA 1
ATOM 738 C C . THR A 1 91 ? -17.815 24.405 30.296 1.00 88.31 91 THR A C 1
ATOM 740 O O . THR A 1 91 ? -17.109 25.119 31.010 1.00 88.31 91 THR A O 1
ATOM 743 N N . LYS A 1 92 ? -17.656 24.386 28.966 1.00 88.38 92 LYS A N 1
ATOM 744 C CA . LYS A 1 92 ? -16.763 25.324 28.271 1.00 88.38 92 LY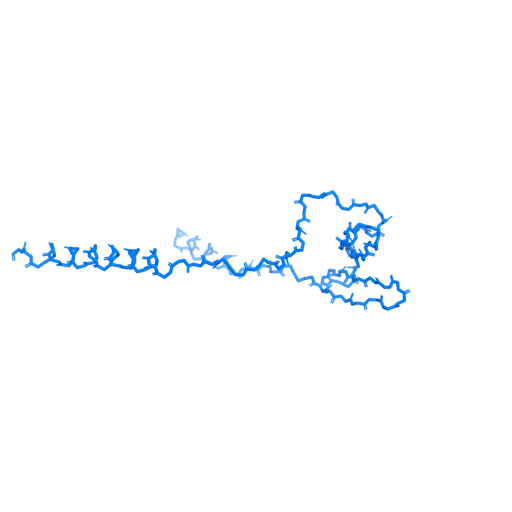S A CA 1
ATOM 745 C C . LYS A 1 92 ? -17.342 26.735 28.241 1.00 88.38 92 LYS A C 1
ATOM 747 O O . LYS A 1 92 ? -16.587 27.668 28.492 1.00 88.38 92 LYS A O 1
ATOM 752 N N . GLN A 1 93 ? -18.646 26.866 28.007 1.00 88.50 93 GLN A N 1
ATOM 753 C CA . GLN A 1 93 ? -19.338 28.150 28.026 1.00 88.50 93 GLN A CA 1
ATOM 754 C C . GLN A 1 93 ? -19.223 28.807 29.403 1.00 88.50 93 GLN A C 1
ATOM 756 O O . GLN A 1 93 ? -18.718 29.915 29.504 1.00 88.50 93 GLN A O 1
ATOM 761 N N . ASN A 1 94 ? -19.515 28.070 30.476 1.00 86.88 94 ASN A N 1
ATOM 762 C CA . ASN A 1 94 ? -19.393 28.580 31.842 1.00 86.88 94 ASN A CA 1
ATOM 763 C C . ASN A 1 94 ? -17.958 29.018 32.174 1.00 86.88 94 ASN A C 1
ATOM 765 O O . ASN A 1 94 ? -17.759 30.015 32.855 1.00 86.88 94 ASN A O 1
ATOM 769 N N . ARG A 1 95 ? -16.937 28.291 31.698 1.00 84.69 95 ARG A N 1
ATOM 770 C CA . ARG A 1 95 ? -15.530 28.676 31.905 1.00 84.69 95 ARG A CA 1
ATOM 771 C C . ARG A 1 95 ? -15.143 29.935 31.142 1.00 84.69 95 ARG A C 1
ATOM 773 O O . ARG A 1 95 ? -14.376 30.734 31.671 1.00 84.69 95 ARG A O 1
ATOM 780 N N . TYR A 1 96 ? -15.652 30.091 29.924 1.00 82.44 96 TYR A N 1
ATOM 781 C CA . TYR A 1 96 ? -15.511 31.328 29.170 1.00 82.44 96 TYR A CA 1
ATOM 782 C C . TYR A 1 96 ? -16.182 32.465 29.946 1.00 82.44 96 TYR A C 1
ATOM 784 O O . TYR A 1 96 ? -15.497 33.390 30.358 1.00 82.44 96 TYR A O 1
ATOM 792 N N . ASP A 1 97 ? -17.461 32.335 30.288 1.00 82.81 97 ASP A N 1
ATOM 793 C CA . ASP A 1 97 ? -18.221 33.380 30.981 1.00 82.81 97 ASP A CA 1
ATOM 794 C C . ASP A 1 97 ? -17.575 33.787 32.320 1.00 82.81 97 ASP A C 1
ATOM 796 O O . ASP A 1 97 ? -17.422 34.975 32.592 1.00 82.81 97 ASP A O 1
ATOM 800 N N . ILE A 1 98 ? -17.096 32.826 33.122 1.00 79.44 98 ILE A N 1
ATOM 801 C CA . ILE A 1 98 ? -16.354 33.095 34.368 1.00 79.44 98 ILE A CA 1
ATOM 802 C C . ILE A 1 98 ? -15.039 33.839 34.092 1.00 79.44 98 ILE A C 1
ATOM 804 O O . ILE A 1 98 ? -14.723 34.804 34.786 1.00 79.44 98 ILE A O 1
ATOM 808 N N . GLY A 1 99 ? -14.278 33.416 33.078 1.00 71.31 99 GLY A N 1
ATOM 809 C CA . GLY A 1 99 ? -13.033 34.080 32.686 1.00 71.31 99 GLY A CA 1
ATOM 810 C C . GLY A 1 99 ? -13.245 35.535 32.258 1.00 71.31 99 GLY A C 1
ATOM 811 O O . GLY A 1 99 ? -12.425 36.388 32.590 1.00 71.31 99 GLY A O 1
ATOM 812 N N . TYR A 1 100 ? -14.370 35.830 31.599 1.00 58.75 100 TYR A N 1
ATOM 813 C CA . TYR A 1 100 ? -14.762 37.195 31.241 1.00 58.75 100 TYR A CA 1
ATOM 814 C C . TYR A 1 100 ? -15.206 38.001 32.470 1.00 58.75 100 TYR A C 1
ATOM 816 O O . TYR A 1 100 ? -14.788 39.145 32.621 1.00 58.75 100 TYR A O 1
ATOM 824 N N . ILE A 1 101 ? -15.975 37.419 33.397 1.00 56.66 101 ILE A N 1
ATOM 825 C CA . ILE A 1 101 ? -16.417 38.107 34.627 1.00 56.66 101 ILE A CA 1
ATOM 826 C C . ILE A 1 101 ? -15.222 38.525 35.507 1.00 56.66 101 ILE A C 1
ATOM 828 O O . ILE A 1 101 ? -15.216 39.628 36.056 1.00 56.66 101 ILE A O 1
ATOM 832 N N . CYS A 1 102 ? -14.172 37.701 35.591 1.00 53.19 102 CYS A N 1
ATOM 833 C CA . CYS A 1 102 ? -12.948 38.036 36.329 1.00 53.19 102 CYS A CA 1
ATOM 834 C C . CYS A 1 102 ? -12.098 39.148 35.680 1.00 53.19 102 CYS A C 1
ATOM 836 O O . CYS A 1 102 ? -11.205 39.674 36.338 1.00 53.19 102 CYS A O 1
ATOM 838 N N . GLN A 1 103 ? -12.355 39.520 34.421 1.00 51.16 103 GLN A N 1
ATOM 839 C CA . GLN A 1 103 ? -11.617 40.567 33.701 1.00 51.16 103 GLN A CA 1
ATOM 840 C C . GLN A 1 103 ? -12.253 41.964 33.817 1.00 51.16 103 GLN A C 1
ATOM 842 O O . GLN A 1 103 ? -11.569 42.955 33.576 1.00 51.16 103 GLN A O 1
ATOM 847 N N . PHE A 1 104 ? -13.530 42.052 34.213 1.00 50.12 104 PHE A N 1
ATOM 848 C CA . PHE A 1 104 ? -14.285 43.311 34.347 1.00 50.12 104 PHE A CA 1
ATOM 849 C C . PHE A 1 104 ? -14.552 43.736 35.803 1.00 50.12 104 PHE A C 1
ATOM 851 O O . PHE A 1 104 ? -15.262 44.710 36.031 1.00 50.12 104 PHE A O 1
ATOM 858 N N . SER A 1 105 ? -13.992 43.026 36.789 1.00 50.66 105 SER A N 1
ATOM 859 C CA . SER A 1 105 ? -14.021 43.422 38.206 1.00 50.66 105 SER A CA 1
ATOM 860 C C . SER A 1 105 ? -12.667 44.010 38.627 1.00 50.66 105 SER A C 1
ATOM 862 O O . SER A 1 105 ? -11.893 43.343 39.310 1.00 50.66 105 SER A O 1
ATOM 864 N N . TYR A 1 106 ? -12.376 45.235 38.183 1.00 44.06 106 TYR A N 1
ATOM 865 C CA . TYR A 1 106 ? -11.343 46.130 38.725 1.00 44.06 106 TYR A CA 1
ATOM 866 C C . TYR A 1 106 ? -11.898 47.550 38.791 1.00 44.06 106 TYR A C 1
ATOM 868 O O . TYR A 1 106 ? -12.578 47.947 37.818 1.00 44.06 106 TYR A O 1
#

Nearest PDB structures (foldseek):
  3imo-assembly2_D  TM=3.142E-01  e=8.299E+00  Vibrio cholerae O139

Solvent-accessible surface area (backbone atoms only — not comparable to full-atom values): 6695 Å² total; per-residue (Å²): 113,75,73,57,52,60,54,54,58,60,62,62,70,70,72,72,80,73,85,60,70,49,80,45,80,37,82,90,75,65,29,41,39,31,21,43,85,87,69,49,73,63,30,36,38,36,72,36,79,88,83,70,41,78,43,54,25,36,76,88,66,48,71,54,72,90,83,69,76,78,73,85,69,88,66,79,78,79,86,72,56,67,65,60,54,48,54,54,48,51,56,50,49,52,51,50,55,50,58,52,55,69,70,73,72,124

Foldseek 3Di:
DVVVVVVVVVVVVVPPDDFDWDWDQDPVQRWIFIAGPVGDTAWIWHQDPVVRDIFIAGPVRHGDDPPPDDDPDDDDPPPDDPVVVVVVVVVVVVVVVVVVVVVPPD

Radius of gyration: 25.6 Å; Cα contacts (8 Å, |Δi|>4): 84; chains: 1; bounding box: 52×64×53 Å

pLDDT: mean 77.89, std 15.91, range [42.91, 96.56]